Protein AF-A0A9J7BRQ2-F1 (afdb_monomer_lite)

Foldseek 3Di:
DAWEWEQFDQDPVQDGHLDGHDTWIWDFAVVHALLDSVRTHTDDPVVNVVVLVVQCVVQFDDCADPNRGDDPQRGADEEEAEDDADDDSNRQSVVQVVCCVPAADDNSHRHHYHYYDYSRPPDPDPPPPDPDDDDDDD

Organism: NCBI:txid1002689

Structure (mmCIF, N/CA/C/O backbone):
data_AF-A0A9J7BRQ2-F1
#
_entry.id   AF-A0A9J7BRQ2-F1
#
loop_
_atom_site.group_PDB
_atom_site.id
_atom_site.type_symbol
_atom_site.label_atom_id
_atom_site.label_alt_id
_atom_site.label_comp_id
_atom_site.label_asym_id
_atom_site.label_entity_id
_atom_site.label_seq_id
_atom_site.pdbx_PDB_ins_code
_atom_site.Cartn_x
_atom_site.Cartn_y
_atom_site.Cartn_z
_atom_site.occupancy
_atom_site.B_iso_or_equiv
_atom_site.auth_seq_id
_atom_site.auth_comp_id
_atom_site.auth_asym_id
_atom_site.auth_atom_id
_atom_site.pdbx_PDB_model_num
ATOM 1 N N . MET A 1 1 ? -5.265 4.406 1.339 1.00 90.50 1 MET A N 1
ATOM 2 C CA . MET A 1 1 ? -3.884 4.744 0.918 1.00 90.50 1 MET A CA 1
ATOM 3 C C . MET A 1 1 ? -3.211 3.467 0.436 1.00 90.50 1 MET A C 1
ATOM 5 O O . MET A 1 1 ? -3.635 2.390 0.845 1.00 90.50 1 MET A O 1
ATOM 9 N N . ARG A 1 2 ? -2.215 3.561 -0.448 1.00 96.81 2 ARG A N 1
ATOM 10 C CA . ARG A 1 2 ? -1.418 2.409 -0.891 1.00 96.81 2 ARG A CA 1
ATOM 11 C C . ARG A 1 2 ? 0.028 2.585 -0.458 1.00 96.81 2 ARG A C 1
ATOM 13 O O . ARG A 1 2 ? 0.539 3.706 -0.440 1.00 96.81 2 ARG A O 1
ATOM 20 N N . TRP A 1 3 ? 0.663 1.470 -0.130 1.00 98.12 3 TRP A N 1
ATOM 21 C CA . TRP A 1 3 ? 1.962 1.434 0.527 1.00 98.12 3 TRP A CA 1
ATOM 22 C C . TRP A 1 3 ? 2.859 0.432 -0.183 1.00 98.12 3 TRP A C 1
ATOM 24 O O . TRP A 1 3 ? 2.447 -0.709 -0.400 1.00 98.12 3 TRP A O 1
ATOM 34 N N . LEU A 1 4 ? 4.081 0.845 -0.498 1.00 97.62 4 LEU A N 1
ATOM 35 C CA . LEU A 1 4 ? 5.082 0.004 -1.133 1.00 97.62 4 LEU A CA 1
ATOM 36 C C . LEU A 1 4 ? 6.365 0.040 -0.313 1.00 97.62 4 LEU A C 1
ATOM 38 O O . LEU A 1 4 ? 6.904 1.101 -0.008 1.00 97.62 4 LEU A O 1
ATOM 42 N N . ILE A 1 5 ? 6.859 -1.143 0.011 1.00 97.44 5 ILE A N 1
ATOM 43 C CA . ILE A 1 5 ? 8.224 -1.366 0.458 1.00 97.44 5 ILE A CA 1
ATOM 44 C C . ILE A 1 5 ? 8.901 -2.151 -0.657 1.00 97.44 5 ILE A C 1
ATOM 46 O O . ILE A 1 5 ? 8.366 -3.152 -1.129 1.00 97.44 5 ILE A O 1
ATOM 50 N N . THR A 1 6 ? 10.065 -1.704 -1.108 1.00 94.81 6 THR A N 1
ATOM 51 C CA . THR A 1 6 ? 10.785 -2.410 -2.167 1.00 94.81 6 THR A CA 1
ATOM 52 C C . THR A 1 6 ? 12.278 -2.368 -1.949 1.00 94.81 6 THR A C 1
ATOM 54 O O . THR A 1 6 ? 12.822 -1.389 -1.453 1.00 94.81 6 THR A O 1
ATOM 57 N N . ASN A 1 7 ? 12.955 -3.444 -2.322 1.00 93.00 7 ASN A N 1
ATOM 58 C CA . ASN A 1 7 ? 14.405 -3.482 -2.460 1.00 93.00 7 ASN A CA 1
ATOM 59 C C . ASN A 1 7 ? 14.811 -3.698 -3.924 1.00 93.00 7 ASN A C 1
ATOM 61 O O . ASN A 1 7 ? 15.869 -4.263 -4.190 1.00 93.00 7 ASN A O 1
ATOM 65 N N . ARG A 1 8 ? 13.976 -3.286 -4.884 1.00 90.94 8 ARG A N 1
ATOM 66 C CA . ARG A 1 8 ? 14.396 -3.138 -6.281 1.00 90.94 8 ARG A CA 1
ATOM 67 C C . ARG A 1 8 ? 15.274 -1.902 -6.435 1.00 90.94 8 ARG A C 1
ATOM 69 O O . ARG A 1 8 ? 15.085 -0.904 -5.745 1.00 90.94 8 ARG A O 1
ATOM 76 N N . THR A 1 9 ? 16.217 -1.946 -7.369 1.00 89.19 9 THR A N 1
ATOM 77 C CA . THR A 1 9 ? 16.929 -0.742 -7.805 1.00 89.19 9 THR A CA 1
ATOM 78 C C . THR A 1 9 ? 15.943 0.283 -8.368 1.00 89.19 9 THR A C 1
ATOM 80 O O . THR A 1 9 ? 15.023 -0.076 -9.098 1.00 89.19 9 THR A O 1
ATOM 83 N N . ILE A 1 10 ? 16.126 1.560 -8.040 1.00 85.31 10 ILE A N 1
ATOM 84 C CA . ILE A 1 10 ? 15.376 2.663 -8.650 1.00 85.31 10 ILE A CA 1
ATOM 85 C C . ILE A 1 10 ? 16.270 3.248 -9.739 1.00 85.31 10 ILE A C 1
ATOM 87 O O . ILE A 1 10 ? 17.392 3.672 -9.465 1.00 85.31 10 ILE A O 1
ATOM 91 N N . GLN A 1 11 ? 15.805 3.197 -10.982 1.00 83.19 11 GLN A N 1
ATOM 92 C CA . GLN A 1 11 ? 16.531 3.714 -12.138 1.00 83.19 11 GLN A CA 1
ATOM 93 C C . GLN A 1 11 ? 16.462 5.248 -12.187 1.00 83.19 11 GLN A C 1
ATOM 95 O O . GLN A 1 11 ? 15.574 5.856 -11.593 1.00 83.19 11 GLN A O 1
ATOM 100 N N . GLU A 1 12 ? 17.358 5.884 -12.947 1.00 79.62 12 GLU A N 1
ATOM 101 C CA . GLU A 1 12 ? 17.400 7.352 -13.102 1.00 79.62 12 GLU A CA 1
ATOM 102 C C . GLU A 1 12 ? 16.085 7.945 -13.637 1.00 79.62 12 GLU A C 1
ATOM 104 O O . GLU A 1 12 ? 15.725 9.073 -13.317 1.00 79.62 12 GLU A O 1
ATOM 109 N N . ASN A 1 13 ? 15.331 7.165 -14.414 1.00 77.50 13 ASN A N 1
ATOM 110 C CA . ASN A 1 13 ? 14.010 7.528 -14.932 1.00 77.50 13 ASN A CA 1
ATOM 111 C C . ASN A 1 13 ? 12.859 7.292 -13.924 1.00 77.50 13 ASN A C 1
ATOM 113 O O . ASN A 1 13 ? 11.690 7.369 -14.304 1.00 77.50 13 ASN A O 1
ATOM 117 N N . GLY A 1 14 ? 13.171 6.945 -12.671 1.00 75.44 14 GLY A N 1
ATOM 118 C CA . GLY A 1 14 ? 12.201 6.654 -11.613 1.00 75.44 14 GLY A CA 1
ATOM 119 C C . GLY A 1 14 ? 11.514 5.288 -11.718 1.00 75.44 14 GLY A C 1
ATOM 120 O O . GLY A 1 14 ? 10.606 5.008 -10.940 1.00 75.44 14 GLY A O 1
ATOM 121 N N . GLN A 1 15 ? 11.909 4.427 -12.663 1.00 84.44 15 GLN A N 1
ATOM 122 C CA . GLN A 1 15 ? 11.344 3.082 -12.801 1.00 84.44 15 GLN A CA 1
ATOM 123 C C . GLN A 1 15 ? 11.987 2.092 -11.824 1.00 84.44 15 GLN A C 1
ATOM 125 O O . GLN A 1 15 ? 13.172 2.190 -11.497 1.00 84.44 15 GLN A O 1
ATOM 130 N N . PHE A 1 16 ? 11.222 1.079 -11.416 1.00 86.75 16 PHE A N 1
ATOM 131 C CA . PHE A 1 16 ? 11.749 -0.032 -10.628 1.00 86.75 16 PHE A CA 1
ATOM 132 C C . PHE A 1 16 ? 12.476 -1.038 -11.525 1.00 86.75 16 PHE A C 1
ATOM 134 O O . PHE A 1 16 ? 11.913 -1.605 -12.463 1.00 86.75 16 PHE A O 1
ATOM 141 N N . GLY A 1 17 ? 13.750 -1.258 -11.226 1.00 84.06 17 GLY A N 1
ATOM 142 C CA . GLY A 1 17 ? 14.624 -2.183 -11.922 1.00 84.06 17 GLY A CA 1
ATOM 143 C C . GLY A 1 17 ? 14.423 -3.647 -11.530 1.00 84.06 17 GLY A C 1
ATOM 144 O O . GLY A 1 17 ? 13.603 -4.025 -10.691 1.00 84.06 17 GLY A O 1
ATOM 145 N N . GLY A 1 18 ? 15.202 -4.507 -12.183 1.00 84.75 18 GLY A N 1
ATOM 146 C CA . GLY A 1 18 ? 15.192 -5.948 -11.937 1.00 84.75 18 GLY A CA 1
ATOM 147 C C . GLY A 1 18 ? 16.220 -6.419 -10.909 1.00 84.75 18 GLY A C 1
ATOM 148 O O . GLY A 1 18 ? 16.284 -7.616 -10.662 1.00 84.75 18 GLY A O 1
ATOM 149 N N . ASP A 1 19 ? 17.051 -5.539 -10.359 1.00 85.88 19 ASP A N 1
ATOM 150 C CA . ASP A 1 19 ? 18.155 -5.902 -9.463 1.00 85.88 19 ASP A CA 1
ATOM 151 C C . ASP A 1 19 ? 17.847 -5.551 -8.012 1.00 85.88 19 ASP A C 1
ATOM 153 O O . ASP A 1 19 ? 16.999 -4.700 -7.743 1.00 85.88 19 ASP A O 1
ATOM 157 N N . MET A 1 20 ? 18.535 -6.214 -7.075 1.00 88.56 20 MET A N 1
ATOM 158 C CA . MET A 1 20 ? 18.471 -5.839 -5.661 1.00 88.56 20 MET A CA 1
ATOM 159 C C . MET A 1 20 ? 19.189 -4.512 -5.440 1.00 88.56 20 MET A C 1
ATOM 161 O O . MET A 1 20 ? 20.340 -4.342 -5.832 1.00 88.56 20 MET A O 1
ATOM 165 N N . GLY A 1 21 ? 18.493 -3.589 -4.791 1.00 88.81 21 GLY A N 1
ATOM 166 C CA . GLY A 1 21 ? 18.999 -2.312 -4.321 1.00 88.81 21 GLY A CA 1
ATOM 167 C C . GLY A 1 21 ? 18.751 -2.131 -2.825 1.00 88.81 21 GLY A C 1
ATOM 168 O O . GLY A 1 21 ? 18.476 -3.082 -2.088 1.00 88.81 21 GLY A O 1
ATOM 169 N N . THR A 1 22 ? 18.848 -0.883 -2.376 1.00 90.88 22 THR A N 1
ATOM 170 C CA . THR A 1 22 ? 18.558 -0.501 -0.992 1.00 90.88 22 THR A CA 1
ATOM 171 C C . THR A 1 22 ? 17.057 -0.549 -0.721 1.00 90.88 22 THR A C 1
ATOM 173 O O . THR A 1 22 ? 16.241 -0.217 -1.583 1.00 90.88 22 THR A O 1
ATOM 176 N N . LEU A 1 23 ? 16.697 -0.934 0.503 1.00 94.50 23 LEU A N 1
ATOM 177 C CA . LEU A 1 23 ? 15.318 -0.904 0.970 1.00 94.50 23 LEU A CA 1
ATOM 178 C C . LEU A 1 23 ? 14.757 0.524 0.890 1.00 94.50 23 LEU A C 1
ATOM 180 O O . LEU A 1 23 ? 15.307 1.452 1.479 1.00 94.50 23 LEU A O 1
ATOM 184 N N . SER A 1 24 ? 13.657 0.670 0.166 1.00 95.19 24 SER A N 1
ATOM 185 C CA . SER A 1 24 ? 12.979 1.925 -0.133 1.00 95.19 24 SER A CA 1
ATOM 186 C C . SER A 1 24 ? 11.524 1.849 0.318 1.00 95.19 24 SER A C 1
ATOM 188 O O . SER A 1 24 ? 10.891 0.793 0.246 1.00 95.19 24 SER A O 1
ATOM 190 N N . TYR A 1 25 ? 10.999 2.984 0.771 1.00 97.25 25 TYR A N 1
ATOM 191 C CA . TYR A 1 25 ? 9.632 3.130 1.255 1.00 97.25 25 TYR A CA 1
ATOM 192 C C . TYR A 1 25 ? 8.915 4.139 0.374 1.00 97.25 25 TYR A C 1
ATOM 194 O O . TYR A 1 25 ? 9.422 5.236 0.143 1.00 97.25 25 TYR A O 1
ATOM 202 N N . CYS A 1 26 ? 7.741 3.775 -0.121 1.00 96.88 26 CYS A N 1
ATOM 203 C CA . CYS A 1 26 ? 6.983 4.596 -1.046 1.00 96.88 26 CYS A CA 1
ATOM 204 C C . CYS A 1 26 ? 5.507 4.634 -0.658 1.00 96.88 26 CYS A C 1
ATOM 206 O O . CYS A 1 26 ? 4.923 3.640 -0.217 1.00 96.88 26 CYS A O 1
ATOM 208 N N . VAL A 1 27 ? 4.887 5.786 -0.883 1.00 97.56 27 VAL A N 1
ATOM 209 C CA . VAL A 1 27 ? 3.433 5.954 -0.824 1.00 97.56 27 VAL A CA 1
ATOM 210 C C . VAL A 1 27 ? 2.924 6.285 -2.215 1.00 97.56 27 VAL A C 1
ATOM 212 O O . VAL A 1 27 ? 3.590 6.991 -2.971 1.00 97.56 27 VAL A O 1
ATOM 215 N N . LEU A 1 28 ? 1.759 5.762 -2.577 1.00 97.00 28 LEU A N 1
ATOM 216 C CA . LEU A 1 28 ? 1.148 6.129 -3.849 1.00 97.00 28 LEU A CA 1
ATOM 217 C C . LEU A 1 28 ? 0.644 7.573 -3.768 1.00 97.00 28 LEU A C 1
ATOM 219 O O . LEU A 1 28 ? -0.000 7.938 -2.782 1.00 97.00 28 LEU A O 1
ATOM 223 N N . ARG A 1 29 ? 0.930 8.384 -4.789 1.00 95.56 29 ARG A N 1
ATOM 224 C CA . ARG A 1 29 ? 0.397 9.747 -4.883 1.00 95.56 29 ARG A CA 1
ATOM 225 C C . ARG A 1 29 ? -1.131 9.730 -4.936 1.00 95.56 29 ARG A C 1
ATOM 227 O O . ARG A 1 29 ? -1.737 8.799 -5.470 1.00 95.56 29 ARG A O 1
ATOM 234 N N . ASP A 1 30 ? -1.746 10.814 -4.485 1.00 93.50 30 ASP A N 1
ATOM 235 C CA . ASP A 1 30 ? -3.194 10.983 -4.590 1.00 93.50 30 ASP A CA 1
ATOM 236 C C . ASP A 1 30 ? -3.645 10.979 -6.059 1.00 93.50 30 ASP A C 1
ATOM 238 O O . ASP A 1 30 ? -3.082 11.679 -6.902 1.00 93.50 30 ASP A O 1
ATOM 242 N N . GLY A 1 31 ? -4.647 10.149 -6.367 1.00 92.56 31 GLY A N 1
ATOM 243 C CA . GLY A 1 31 ? -5.152 9.940 -7.729 1.00 92.56 31 GLY A CA 1
ATOM 244 C C . GLY A 1 31 ? -4.225 9.139 -8.654 1.00 92.56 31 GLY A C 1
ATOM 245 O O . GLY A 1 31 ? -4.552 8.973 -9.827 1.00 92.56 31 GLY A O 1
ATOM 246 N N . GLY A 1 32 ? -3.084 8.652 -8.155 1.00 93.69 32 GLY A N 1
ATOM 247 C CA . GLY A 1 32 ? -2.161 7.811 -8.915 1.00 93.69 32 GLY A CA 1
ATOM 248 C C . GLY A 1 32 ? -2.650 6.376 -9.092 1.00 93.69 32 GLY A C 1
ATOM 249 O O . GLY A 1 32 ? -3.602 5.934 -8.449 1.00 93.69 32 GLY A O 1
ATOM 250 N N . THR A 1 33 ? -1.956 5.624 -9.946 1.00 94.12 33 THR A N 1
ATOM 251 C CA . THR A 1 33 ? -2.240 4.204 -10.197 1.00 94.12 33 THR A CA 1
ATOM 252 C C . THR A 1 33 ? -1.096 3.333 -9.691 1.00 94.12 33 THR A C 1
ATOM 254 O O . THR A 1 33 ? 0.065 3.566 -10.017 1.00 94.12 33 THR A O 1
ATOM 257 N N . SER A 1 34 ? -1.401 2.276 -8.937 1.00 94.12 34 SER A N 1
ATOM 258 C CA . SER A 1 34 ? -0.388 1.384 -8.349 1.00 94.12 34 SER A CA 1
ATOM 259 C C . SER A 1 34 ? 0.496 0.670 -9.378 1.00 94.12 34 SER A C 1
ATOM 261 O O . SER A 1 34 ? 1.624 0.300 -9.057 1.00 94.12 34 SER A O 1
ATOM 263 N N . THR A 1 35 ? 0.038 0.534 -10.622 1.00 92.94 35 THR A N 1
ATOM 264 C CA . THR A 1 35 ? 0.795 -0.026 -11.753 1.00 92.94 35 THR A CA 1
ATOM 265 C C . THR A 1 35 ? 1.655 1.002 -12.498 1.00 92.94 35 THR A C 1
ATOM 267 O O . THR A 1 35 ? 2.254 0.662 -13.515 1.00 92.94 35 THR A O 1
ATOM 270 N N . SER A 1 36 ? 1.723 2.253 -12.035 1.00 92.69 36 SER A N 1
ATOM 271 C CA . SER A 1 36 ? 2.592 3.298 -12.581 1.00 92.69 36 SER A CA 1
ATOM 272 C C . SER A 1 36 ? 3.736 3.574 -11.610 1.00 92.69 36 SER A C 1
ATOM 274 O O . SER A 1 36 ? 3.515 4.093 -10.519 1.00 92.69 36 SER A O 1
ATOM 276 N N . ALA A 1 37 ? 4.974 3.237 -11.985 1.00 91.69 37 ALA A N 1
ATOM 277 C CA . ALA A 1 37 ? 6.138 3.456 -11.118 1.00 91.69 37 ALA A CA 1
ATOM 278 C C . ALA A 1 37 ? 6.316 4.943 -10.748 1.00 91.69 37 ALA A C 1
ATOM 280 O O . ALA A 1 37 ? 6.658 5.258 -9.615 1.00 91.69 37 ALA A O 1
ATOM 281 N N . ALA A 1 38 ? 5.991 5.853 -11.673 1.00 92.62 38 ALA A N 1
ATOM 282 C CA . ALA A 1 38 ? 6.100 7.299 -11.477 1.00 92.62 38 ALA A CA 1
ATOM 283 C C . ALA A 1 38 ? 5.104 7.869 -10.448 1.00 92.62 38 ALA A C 1
ATOM 285 O O . ALA A 1 38 ? 5.287 8.993 -9.980 1.00 92.62 38 ALA A O 1
ATOM 286 N N . ASP A 1 39 ? 4.057 7.116 -10.097 1.00 95.12 39 ASP A N 1
ATOM 287 C CA . ASP A 1 39 ? 3.081 7.534 -9.090 1.00 95.12 39 ASP A CA 1
ATOM 288 C C . ASP A 1 39 ? 3.496 7.157 -7.664 1.00 95.12 39 ASP A C 1
ATOM 290 O O . ASP A 1 39 ? 2.888 7.628 -6.701 1.00 95.12 39 ASP A O 1
ATOM 294 N N . TRP A 1 40 ? 4.536 6.336 -7.510 1.00 95.38 40 TRP A N 1
ATOM 295 C CA . TRP A 1 40 ? 5.086 5.969 -6.213 1.00 95.38 40 TRP A CA 1
ATOM 296 C C . TRP A 1 40 ? 6.078 7.025 -5.742 1.00 95.38 40 TRP A C 1
ATOM 298 O O . TRP A 1 40 ? 7.137 7.219 -6.330 1.00 95.38 40 TRP A O 1
ATOM 308 N N . LEU A 1 41 ? 5.733 7.699 -4.649 1.00 94.44 41 LEU A N 1
ATOM 309 C CA . LEU A 1 41 ? 6.528 8.765 -4.058 1.00 94.44 41 LEU A CA 1
ATOM 310 C C . LEU A 1 41 ? 7.445 8.181 -2.980 1.00 94.44 41 LEU A C 1
ATOM 312 O O . LEU A 1 41 ? 6.933 7.690 -1.966 1.00 94.44 41 LEU A O 1
ATOM 316 N N . PRO A 1 42 ? 8.778 8.226 -3.157 1.00 94.19 42 PRO A N 1
ATOM 317 C CA . PRO A 1 42 ? 9.712 7.816 -2.121 1.00 94.19 42 PRO A CA 1
ATOM 318 C C . PRO A 1 42 ? 9.569 8.695 -0.878 1.00 94.19 42 PRO A C 1
ATOM 320 O O . PRO A 1 42 ? 9.453 9.917 -0.968 1.00 94.19 42 PRO A O 1
ATOM 323 N N . VAL A 1 43 ? 9.603 8.062 0.288 1.00 96.12 43 VAL A N 1
ATOM 324 C CA . VAL A 1 43 ? 9.570 8.706 1.603 1.00 96.12 43 VAL A CA 1
ATOM 325 C C . VAL A 1 43 ? 10.629 8.076 2.508 1.00 96.12 43 VAL A C 1
ATOM 327 O O . VAL A 1 43 ? 11.050 6.938 2.296 1.00 96.12 43 VAL A O 1
ATOM 330 N N . GLY A 1 44 ? 11.069 8.805 3.536 1.00 97.06 44 GLY A N 1
ATOM 331 C CA . GLY A 1 44 ? 11.923 8.227 4.576 1.00 97.06 44 GLY A CA 1
ATOM 332 C C . GLY A 1 44 ? 11.183 7.144 5.370 1.00 97.06 44 GLY A C 1
ATOM 333 O O . GLY A 1 44 ? 9.957 7.182 5.483 1.00 97.06 44 GLY A O 1
ATOM 334 N N . SER A 1 45 ? 11.914 6.195 5.962 1.00 97.31 45 SER A N 1
ATOM 335 C CA . SER A 1 45 ? 11.324 5.135 6.800 1.00 97.31 45 SER A CA 1
ATOM 336 C C . SER A 1 45 ? 10.503 5.695 7.965 1.00 97.31 45 SER A C 1
ATOM 338 O O . SER A 1 45 ? 9.430 5.179 8.280 1.00 97.31 45 SER A O 1
ATOM 340 N N . ASP A 1 46 ? 10.986 6.777 8.577 1.00 98.00 46 ASP A N 1
ATOM 341 C CA . ASP A 1 46 ? 10.322 7.425 9.707 1.00 98.00 46 ASP A CA 1
ATOM 342 C C . ASP A 1 46 ? 9.020 8.102 9.275 1.00 98.00 46 ASP A C 1
ATOM 344 O O . ASP A 1 46 ? 7.992 7.937 9.934 1.00 98.00 46 ASP A O 1
ATOM 348 N N . ASP A 1 47 ? 9.029 8.782 8.126 1.00 97.81 47 ASP A N 1
ATOM 349 C CA . ASP A 1 47 ? 7.835 9.401 7.547 1.00 97.81 47 ASP A CA 1
ATOM 350 C C . ASP A 1 47 ? 6.816 8.358 7.092 1.00 97.81 47 ASP A C 1
ATOM 352 O O . ASP A 1 47 ? 5.617 8.527 7.316 1.00 97.81 47 ASP A O 1
ATOM 356 N N . PHE A 1 48 ? 7.278 7.253 6.502 1.00 97.94 48 PHE A N 1
ATOM 357 C CA . PHE A 1 48 ? 6.428 6.124 6.139 1.00 97.94 48 PHE A CA 1
ATOM 358 C C . PHE A 1 48 ? 5.717 5.561 7.372 1.00 97.94 48 PHE A C 1
ATOM 360 O O . PHE A 1 48 ? 4.490 5.450 7.391 1.00 97.94 48 PHE A O 1
ATOM 367 N N . ARG A 1 49 ? 6.478 5.263 8.436 1.00 97.75 49 ARG A N 1
ATOM 368 C CA . ARG A 1 49 ? 5.932 4.765 9.703 1.00 97.75 49 ARG A CA 1
ATOM 369 C C . ARG A 1 49 ? 4.959 5.765 10.314 1.00 97.75 49 ARG A C 1
ATOM 371 O O . ARG A 1 49 ? 3.880 5.365 10.739 1.00 97.75 49 ARG A O 1
ATOM 378 N N . LYS A 1 50 ? 5.324 7.048 10.361 1.00 98.00 50 LYS A N 1
ATOM 379 C CA . LYS A 1 50 ? 4.477 8.110 10.913 1.00 98.00 50 LYS A CA 1
ATOM 380 C C . LYS A 1 50 ? 3.137 8.182 10.181 1.00 98.00 50 LYS A C 1
ATOM 382 O O . LYS A 1 50 ? 2.101 8.131 10.836 1.00 98.00 50 LYS A O 1
ATOM 387 N N . LYS A 1 51 ? 3.156 8.220 8.845 1.00 97.44 51 LYS A N 1
ATOM 388 C CA . LYS A 1 51 ? 1.943 8.227 8.010 1.00 97.44 51 LYS A CA 1
ATOM 389 C C . LYS A 1 51 ? 1.092 6.979 8.236 1.00 97.44 51 LYS A C 1
ATOM 391 O O . LYS A 1 51 ? -0.125 7.084 8.348 1.00 97.44 51 LYS A O 1
ATOM 396 N N . LEU A 1 52 ? 1.710 5.800 8.320 1.00 96.88 52 LEU A N 1
ATOM 397 C CA . LEU A 1 52 ? 0.987 4.549 8.558 1.00 96.88 52 LEU A CA 1
ATOM 398 C C . LEU A 1 52 ? 0.301 4.544 9.927 1.00 96.88 52 LEU A C 1
ATOM 400 O O . LEU A 1 52 ? -0.870 4.186 10.021 1.00 96.88 52 LEU A O 1
ATOM 404 N N . VAL A 1 53 ? 1.011 4.966 10.976 1.00 96.81 53 VAL A N 1
ATOM 405 C CA . VAL A 1 53 ? 0.454 5.077 12.332 1.00 96.81 53 VAL A CA 1
ATOM 406 C C . VAL A 1 53 ? -0.710 6.063 12.360 1.00 96.81 53 VAL A C 1
ATOM 408 O O . VAL A 1 53 ? -1.746 5.740 12.928 1.00 96.81 53 VAL A O 1
ATOM 411 N N . GLU A 1 54 ? -0.573 7.218 11.711 1.00 96.69 54 GLU A N 1
ATOM 412 C CA . GLU A 1 54 ? -1.640 8.217 11.610 1.00 96.69 54 GLU A CA 1
ATOM 413 C C . GLU A 1 54 ? -2.888 7.648 10.917 1.00 96.69 54 GLU A C 1
ATOM 415 O O . GLU A 1 54 ? -3.999 7.782 11.426 1.00 96.69 54 GLU A O 1
ATOM 420 N N . VAL A 1 55 ? -2.723 6.935 9.797 1.00 94.88 55 VAL A N 1
ATOM 421 C CA . VAL A 1 55 ? -3.846 6.277 9.109 1.00 94.88 55 VAL A CA 1
ATOM 422 C C . VAL A 1 55 ? -4.508 5.233 10.004 1.00 94.88 55 VAL A C 1
ATOM 424 O O . VAL A 1 55 ? -5.734 5.210 10.100 1.00 94.88 55 VAL A O 1
ATOM 427 N N . VAL A 1 56 ? -3.729 4.388 10.681 1.00 94.56 56 VAL A N 1
ATOM 428 C CA . VAL A 1 56 ? -4.261 3.373 11.603 1.00 94.56 56 VAL A CA 1
ATOM 429 C C . VAL A 1 56 ? -5.044 4.032 12.739 1.00 94.56 56 VAL A C 1
ATOM 431 O O . VAL A 1 56 ? -6.184 3.655 12.981 1.00 94.56 56 VAL A O 1
ATOM 434 N N . GLN A 1 57 ? -4.489 5.060 13.379 1.00 93.62 57 GLN A N 1
ATOM 435 C CA . GLN A 1 57 ? -5.148 5.782 14.472 1.00 93.62 57 GLN A CA 1
ATOM 436 C C . GLN A 1 57 ? -6.460 6.448 14.042 1.00 93.62 57 GLN A C 1
ATOM 438 O O . GLN A 1 57 ? -7.404 6.490 14.825 1.00 93.62 57 GLN A O 1
ATOM 443 N N . ASN A 1 58 ? -6.530 6.938 12.803 1.00 93.62 58 ASN A N 1
ATOM 444 C CA . ASN A 1 58 ? -7.705 7.638 12.290 1.00 93.62 58 ASN A CA 1
ATOM 445 C C . ASN A 1 58 ? -8.784 6.707 11.717 1.00 93.62 58 ASN A C 1
ATOM 447 O O . ASN A 1 58 ? -9.924 7.138 11.555 1.00 93.62 58 ASN A O 1
ATOM 451 N N . THR A 1 59 ? -8.443 5.466 11.350 1.00 92.75 59 THR A N 1
ATOM 452 C CA . THR A 1 59 ? -9.350 4.592 10.577 1.00 92.75 59 THR A CA 1
ATOM 453 C C . THR A 1 59 ? -9.646 3.242 11.216 1.00 92.75 59 THR A C 1
ATOM 455 O O . THR A 1 59 ? -10.610 2.588 10.810 1.00 92.75 59 THR A O 1
ATOM 458 N N . PHE A 1 60 ? -8.839 2.789 12.178 1.00 94.25 60 PHE A N 1
ATOM 459 C CA . PHE A 1 60 ? -9.058 1.504 12.836 1.00 94.25 60 PHE A CA 1
ATOM 460 C C . PHE A 1 60 ? -9.904 1.709 14.092 1.00 94.25 60 PHE A C 1
ATOM 462 O O . PHE A 1 60 ? -9.720 2.704 14.798 1.00 94.25 60 PHE A O 1
ATOM 469 N N . PRO A 1 61 ? -10.810 0.770 14.412 1.00 92.88 61 PRO A N 1
ATOM 470 C CA . PRO A 1 61 ? -11.429 0.774 15.722 1.00 92.88 61 PRO A CA 1
ATOM 471 C C . PRO A 1 61 ? -10.349 0.584 16.801 1.00 92.88 61 PRO A C 1
ATOM 473 O O . PRO A 1 61 ? -9.347 -0.104 16.570 1.00 92.88 61 PRO A O 1
ATOM 476 N N . PRO A 1 62 ? -10.521 1.186 17.989 1.00 91.31 62 PRO A N 1
ATOM 477 C CA . PRO A 1 62 ? -9.623 0.937 19.110 1.00 91.31 62 PRO A CA 1
ATOM 478 C C . PRO A 1 62 ? -9.622 -0.556 19.460 1.00 91.31 62 PRO A C 1
ATOM 480 O O . PRO A 1 62 ? -10.656 -1.210 19.384 1.00 91.31 62 PRO A O 1
ATOM 483 N N . VAL A 1 63 ? -8.480 -1.106 19.878 1.00 88.56 63 VAL A N 1
ATOM 484 C CA . VAL A 1 63 ? -8.385 -2.530 20.269 1.00 88.56 63 VAL A CA 1
ATOM 485 C C . VAL A 1 63 ? -9.232 -2.829 21.511 1.00 88.56 63 VAL A C 1
ATOM 487 O O . VAL A 1 63 ? -9.812 -3.904 21.632 1.00 88.56 63 VAL A O 1
ATOM 490 N N . VAL A 1 64 ? -9.317 -1.861 22.426 1.00 90.94 64 VAL A N 1
ATOM 491 C CA . VAL A 1 64 ? -10.177 -1.893 23.611 1.00 90.94 64 VAL A CA 1
ATOM 492 C C . VAL A 1 64 ? -10.880 -0.548 23.711 1.00 90.94 64 VAL A C 1
ATOM 494 O O . VAL A 1 64 ? -10.222 0.494 23.698 1.00 90.94 64 VAL A O 1
ATOM 497 N N . LYS A 1 65 ? -12.205 -0.568 23.842 1.00 88.62 65 LYS A N 1
ATOM 498 C CA . LYS A 1 65 ? -13.032 0.618 24.064 1.00 88.62 65 LYS A CA 1
ATOM 499 C C . LYS A 1 65 ? -13.776 0.459 25.382 1.00 88.62 65 LYS A C 1
ATOM 501 O O . LYS A 1 65 ? -14.459 -0.538 25.579 1.00 88.62 65 LYS A O 1
ATOM 506 N N . ASP A 1 66 ? -13.598 1.408 26.298 1.00 90.94 66 ASP A N 1
ATOM 507 C CA . ASP A 1 66 ? -14.271 1.415 27.608 1.00 90.94 66 ASP A CA 1
ATOM 508 C C . ASP A 1 66 ? -14.085 0.110 28.418 1.00 90.94 66 ASP A C 1
ATOM 510 O O . ASP A 1 66 ? -14.971 -0.338 29.139 1.00 90.94 66 ASP A O 1
ATOM 514 N N . GLY A 1 67 ? -12.914 -0.528 28.286 1.00 92.25 67 GLY A N 1
ATOM 515 C CA . GLY A 1 67 ? -12.590 -1.800 28.947 1.00 92.25 67 GLY A CA 1
ATOM 516 C C . GLY A 1 67 ? -13.117 -3.054 28.237 1.00 92.25 67 GLY A C 1
ATOM 517 O O . GLY A 1 67 ? -12.848 -4.162 28.696 1.00 92.25 67 GLY A O 1
ATOM 518 N N . ILE A 1 68 ? -13.813 -2.900 27.109 1.00 93.12 68 ILE A N 1
ATOM 519 C CA . ILE A 1 68 ? -14.346 -3.995 26.296 1.00 93.12 68 ILE A CA 1
ATOM 520 C C . ILE A 1 68 ? -13.438 -4.191 25.068 1.00 93.12 68 ILE A C 1
ATOM 522 O O . ILE A 1 68 ? -13.229 -3.237 24.311 1.00 93.12 68 ILE A O 1
ATOM 526 N N . PRO A 1 69 ? -12.859 -5.388 24.857 1.00 93.69 69 PRO A N 1
ATOM 527 C CA . PRO A 1 69 ? -12.094 -5.686 23.649 1.00 93.69 69 PRO A CA 1
ATOM 528 C C . PRO A 1 69 ? -12.977 -5.655 22.401 1.00 93.69 69 PRO A C 1
ATOM 530 O O . PRO A 1 69 ? -14.088 -6.183 22.416 1.00 93.69 69 PRO A O 1
ATOM 533 N N . THR A 1 70 ? -12.457 -5.097 21.312 1.00 92.69 70 THR A N 1
ATOM 534 C CA . THR A 1 70 ? -13.122 -5.148 20.006 1.00 92.69 70 THR A CA 1
ATOM 535 C C . THR A 1 70 ? -13.150 -6.598 19.501 1.00 92.69 70 THR A C 1
ATOM 537 O O . THR A 1 70 ? -12.089 -7.244 19.506 1.00 92.69 70 THR A O 1
ATOM 540 N N . PRO A 1 71 ? -14.319 -7.128 19.086 1.00 92.44 71 PRO A N 1
ATOM 541 C CA . PRO A 1 71 ? -14.455 -8.483 18.553 1.00 92.44 71 PRO A CA 1
ATOM 542 C C . PRO A 1 71 ? -13.470 -8.772 17.409 1.00 92.44 71 PRO A C 1
ATOM 544 O O . PRO A 1 71 ? -13.176 -7.864 16.631 1.00 92.44 71 PRO A O 1
ATOM 547 N N . PRO A 1 72 ? -12.938 -10.004 17.273 1.00 88.69 72 PRO A N 1
ATOM 548 C CA . PRO A 1 72 ? -11.933 -10.315 16.252 1.00 88.69 72 PRO A CA 1
ATOM 549 C C . PRO A 1 72 ? -12.355 -10.002 14.809 1.00 88.69 72 PRO A C 1
ATOM 551 O O . PRO A 1 72 ? -11.511 -9.642 13.999 1.00 88.69 72 PRO A O 1
ATOM 554 N N . ASP A 1 73 ? -13.639 -10.132 14.489 1.00 89.56 73 ASP A N 1
ATOM 555 C CA . ASP A 1 73 ? -14.236 -9.831 13.184 1.00 89.56 73 ASP A CA 1
ATOM 556 C C . ASP A 1 73 ? -14.406 -8.328 12.915 1.00 89.56 73 ASP A C 1
ATOM 558 O O . ASP A 1 73 ? -14.484 -7.917 11.760 1.00 89.56 73 ASP A O 1
ATOM 562 N N . GLU A 1 74 ? -14.395 -7.502 13.961 1.00 90.88 74 GLU A N 1
ATOM 563 C CA . GLU A 1 74 ? -14.409 -6.038 13.864 1.00 90.88 74 GLU A CA 1
ATOM 564 C C . GLU A 1 74 ? -12.994 -5.433 13.880 1.00 90.88 74 GLU A C 1
ATOM 566 O O . GLU A 1 74 ? -12.814 -4.234 13.650 1.00 90.88 74 GLU A O 1
ATOM 571 N N . GLN A 1 75 ? -11.959 -6.233 14.154 1.00 92.50 75 GLN A N 1
ATOM 572 C CA . GLN A 1 75 ? -10.581 -5.753 14.167 1.00 92.50 75 GLN A CA 1
ATOM 573 C C . GLN A 1 75 ? -10.064 -5.501 12.748 1.00 92.50 75 GLN A C 1
ATOM 575 O O . GLN A 1 75 ? -10.222 -6.305 11.833 1.00 92.50 75 GLN A O 1
ATOM 580 N N . LYS A 1 76 ? -9.370 -4.373 12.585 1.00 95.44 76 LYS A N 1
ATOM 581 C CA . LYS A 1 76 ? -8.621 -4.052 11.368 1.00 95.44 76 LYS A CA 1
ATOM 582 C C . LYS A 1 76 ? -7.137 -4.330 11.571 1.00 95.44 76 LYS A C 1
ATOM 584 O O . LYS A 1 76 ? -6.597 -4.176 12.667 1.00 95.44 76 LYS A O 1
ATOM 589 N N . HIS A 1 77 ? -6.460 -4.704 10.492 1.00 94.25 77 HIS A N 1
ATOM 590 C CA . HIS A 1 77 ? -5.074 -5.146 10.502 1.00 94.25 77 HIS A CA 1
ATOM 591 C C . HIS A 1 77 ? -4.217 -4.383 9.496 1.00 94.25 77 HIS A C 1
ATOM 593 O O . HIS A 1 77 ? -4.670 -3.940 8.439 1.00 94.25 77 HIS A O 1
ATOM 599 N N . VAL A 1 78 ? -2.932 -4.272 9.825 1.00 95.88 78 VAL A N 1
ATOM 600 C CA . VAL A 1 78 ? -1.892 -3.967 8.844 1.00 95.88 78 VAL A CA 1
ATOM 601 C C . VAL A 1 78 ? -1.378 -5.300 8.306 1.00 95.88 78 VAL A C 1
ATOM 603 O O . VAL A 1 78 ? -0.844 -6.108 9.063 1.00 95.88 78 VAL A O 1
ATOM 606 N N . CYS A 1 79 ? -1.554 -5.542 7.011 1.00 97.44 79 CYS A N 1
ATOM 607 C CA . CYS A 1 79 ? -1.157 -6.777 6.343 1.00 97.44 79 CYS A CA 1
ATOM 608 C C . CYS A 1 79 ? -0.019 -6.521 5.354 1.00 97.44 79 CYS A C 1
ATOM 610 O O . CYS A 1 79 ? -0.052 -5.540 4.610 1.00 97.44 79 CYS A O 1
ATOM 612 N N . LEU A 1 80 ? 0.963 -7.424 5.319 1.00 97.38 80 LEU A N 1
ATOM 613 C CA . LEU A 1 80 ? 2.043 -7.403 4.339 1.00 97.38 80 LEU A CA 1
ATOM 614 C C . LEU A 1 80 ? 1.743 -8.392 3.207 1.00 97.38 80 LEU A C 1
ATOM 616 O O . LEU A 1 80 ? 1.734 -9.606 3.407 1.00 97.38 80 LEU A O 1
ATOM 620 N N . PHE A 1 81 ? 1.528 -7.869 2.007 1.00 97.19 81 PHE A N 1
ATOM 621 C CA . PHE A 1 81 ? 1.446 -8.635 0.775 1.00 97.19 81 PHE A CA 1
ATOM 622 C C . PHE A 1 81 ? 2.856 -8.840 0.216 1.00 97.19 81 PHE A C 1
ATOM 624 O O . PHE A 1 81 ? 3.489 -7.897 -0.254 1.00 97.19 81 PHE A O 1
ATOM 631 N N . VAL A 1 82 ? 3.350 -10.076 0.263 1.00 94.94 82 VAL A N 1
ATOM 632 C CA . VAL A 1 82 ? 4.657 -10.457 -0.290 1.00 94.94 82 VAL A CA 1
ATOM 633 C C . VAL A 1 82 ? 4.421 -11.398 -1.462 1.00 94.94 82 VAL A C 1
ATOM 635 O O . VAL A 1 82 ? 3.817 -12.459 -1.299 1.00 94.94 82 VAL A O 1
ATOM 638 N N . HIS A 1 83 ? 4.879 -11.026 -2.655 1.00 91.06 83 HIS A N 1
ATOM 639 C CA . HIS A 1 83 ? 4.734 -11.896 -3.820 1.00 91.06 83 HIS A CA 1
ATOM 640 C C . HIS A 1 83 ? 5.804 -12.997 -3.859 1.00 91.06 83 HIS A C 1
ATOM 642 O O . HIS A 1 83 ? 6.913 -12.863 -3.335 1.00 91.06 83 HIS A O 1
ATOM 648 N N . GLY A 1 84 ? 5.464 -14.091 -4.541 1.00 85.56 84 GLY A N 1
ATOM 649 C CA . GLY A 1 84 ? 6.364 -15.215 -4.768 1.00 85.56 84 GLY A CA 1
ATOM 650 C C . GLY A 1 84 ? 7.370 -14.989 -5.900 1.00 85.56 84 GLY A C 1
ATOM 651 O O . GLY A 1 84 ? 7.516 -13.901 -6.460 1.00 85.56 84 GLY A O 1
ATOM 652 N N . TYR A 1 85 ? 8.051 -16.071 -6.251 1.00 81.44 85 TYR A N 1
ATOM 653 C CA . TYR A 1 85 ? 9.111 -16.118 -7.253 1.00 81.44 85 TYR A CA 1
ATOM 654 C C . TYR A 1 85 ? 8.649 -15.742 -8.674 1.00 81.44 85 TYR A C 1
ATOM 656 O O . TYR A 1 85 ? 7.539 -16.091 -9.072 1.00 81.44 85 TYR A O 1
ATOM 664 N N . ASN A 1 86 ? 9.530 -15.089 -9.441 1.00 79.62 86 ASN A N 1
ATOM 665 C CA . ASN A 1 86 ? 9.390 -14.798 -10.870 1.00 79.62 86 ASN A CA 1
ATOM 666 C C . ASN A 1 86 ? 8.110 -14.042 -11.264 1.00 79.62 86 ASN A C 1
ATOM 668 O O . ASN A 1 86 ? 7.446 -14.398 -12.236 1.00 79.62 86 ASN A O 1
ATOM 672 N N . ASN A 1 87 ? 7.759 -12.995 -10.511 1.00 81.38 87 ASN A N 1
ATOM 673 C CA . ASN A 1 87 ? 6.657 -12.102 -10.873 1.00 81.38 87 ASN A CA 1
ATOM 674 C C . ASN A 1 87 ? 7.210 -10.751 -11.382 1.00 81.38 87 ASN A C 1
ATOM 676 O O . ASN A 1 87 ? 7.971 -10.087 -10.659 1.00 81.38 87 ASN A O 1
ATOM 680 N N . PRO A 1 88 ? 6.840 -10.321 -12.606 1.00 84.88 88 PRO A N 1
ATOM 681 C CA . PRO A 1 88 ? 7.075 -8.960 -13.077 1.00 84.88 88 PRO A CA 1
ATOM 682 C C . PRO A 1 88 ? 6.427 -7.939 -12.143 1.00 84.88 88 PRO A C 1
ATOM 684 O O . PRO A 1 88 ? 5.347 -8.183 -11.608 1.00 84.88 88 PRO A O 1
ATOM 687 N N . TRP A 1 89 ? 7.064 -6.778 -11.979 1.00 88.00 89 TRP A N 1
ATOM 688 C CA . TRP A 1 89 ? 6.565 -5.721 -11.094 1.00 88.00 89 TRP A CA 1
ATOM 689 C C . TRP A 1 89 ? 5.118 -5.322 -11.432 1.00 88.00 89 TRP A C 1
ATOM 691 O O . TRP A 1 89 ? 4.272 -5.273 -10.547 1.00 88.00 89 TRP A O 1
ATOM 701 N N . SER A 1 90 ? 4.793 -5.144 -12.716 1.00 88.81 90 SER A N 1
ATOM 702 C CA . SER A 1 90 ? 3.435 -4.812 -13.177 1.00 88.81 90 SER A CA 1
ATOM 703 C C . SER A 1 90 ? 2.376 -5.808 -12.699 1.00 88.81 90 SER A C 1
ATOM 705 O O . SER A 1 90 ? 1.289 -5.412 -12.273 1.00 88.81 90 SER A O 1
ATOM 707 N N . 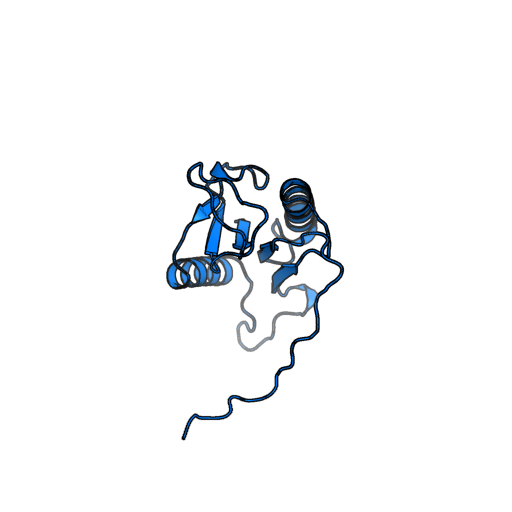ASP A 1 91 ? 2.700 -7.099 -12.732 1.00 90.62 91 ASP A N 1
ATOM 708 C CA . ASP A 1 91 ? 1.780 -8.179 -12.376 1.00 90.62 91 ASP A CA 1
ATOM 709 C C . ASP A 1 91 ? 1.596 -8.246 -10.860 1.00 90.62 91 ASP A C 1
ATOM 711 O O . ASP A 1 91 ? 0.480 -8.440 -10.370 1.00 90.62 91 ASP A O 1
ATOM 715 N N . VAL A 1 92 ? 2.686 -8.032 -10.112 1.00 92.75 92 VAL A N 1
ATOM 716 C CA . VAL A 1 92 ? 2.661 -7.893 -8.651 1.00 92.75 92 VAL A CA 1
ATOM 717 C C . VAL A 1 92 ? 1.761 -6.733 -8.255 1.00 92.75 92 VAL A C 1
ATOM 719 O O . VAL A 1 92 ? 0.855 -6.932 -7.450 1.00 92.75 92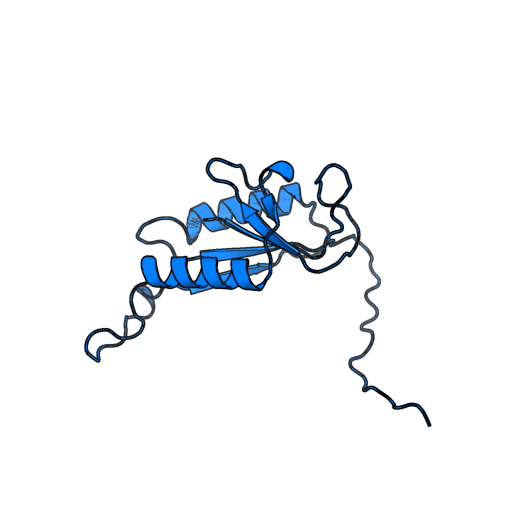 VAL A O 1
ATOM 722 N N . MET A 1 93 ? 1.962 -5.551 -8.839 1.00 95.19 93 MET A N 1
ATOM 723 C CA . MET A 1 93 ? 1.198 -4.357 -8.481 1.00 95.19 93 MET A CA 1
ATOM 724 C C . MET A 1 93 ? -0.272 -4.467 -8.877 1.00 95.19 93 MET A C 1
ATOM 726 O O . MET A 1 93 ? -1.139 -4.081 -8.099 1.00 95.19 93 MET A O 1
ATOM 730 N N . THR A 1 94 ? -0.571 -5.082 -10.023 1.00 95.75 94 THR A N 1
ATOM 731 C CA . THR A 1 94 ? -1.952 -5.387 -10.430 1.00 95.75 94 THR A CA 1
ATOM 732 C C . THR A 1 94 ? -2.628 -6.326 -9.428 1.00 95.75 94 THR A C 1
ATOM 734 O O . THR A 1 94 ? -3.777 -6.115 -9.033 1.00 95.75 94 THR A O 1
ATOM 737 N N . ARG A 1 95 ? -1.920 -7.372 -8.980 1.00 96.19 95 ARG A N 1
ATOM 738 C CA . ARG A 1 95 ? -2.443 -8.320 -7.988 1.00 96.19 95 ARG A CA 1
ATOM 739 C C . ARG A 1 95 ? -2.621 -7.661 -6.624 1.00 96.19 95 ARG A C 1
ATOM 741 O O . ARG A 1 95 ? -3.659 -7.865 -6.001 1.00 96.19 95 ARG A O 1
ATOM 748 N N . TYR A 1 96 ? -1.643 -6.870 -6.190 1.00 97.38 96 TYR A N 1
ATOM 749 C CA . TYR A 1 96 ? -1.718 -6.073 -4.971 1.00 97.38 96 TYR A CA 1
ATOM 750 C C . TYR A 1 96 ? -2.936 -5.148 -4.995 1.00 97.38 96 TYR A C 1
ATOM 752 O O . TYR A 1 96 ? -3.714 -5.172 -4.047 1.00 97.38 96 TYR A O 1
ATOM 760 N N . GLU A 1 97 ? -3.163 -4.411 -6.086 1.00 97.06 97 GLU A N 1
ATOM 761 C CA . GLU A 1 97 ? -4.318 -3.517 -6.204 1.00 97.06 97 GLU A CA 1
ATOM 762 C C . GLU A 1 97 ? -5.631 -4.280 -6.078 1.00 97.06 97 GLU A C 1
ATOM 764 O O . GLU A 1 97 ? -6.518 -3.881 -5.327 1.00 97.06 97 GLU A O 1
ATOM 769 N N . LYS A 1 98 ? -5.746 -5.426 -6.756 1.00 97.38 98 LYS A N 1
ATOM 770 C CA . LYS A 1 98 ? -6.942 -6.266 -6.672 1.00 97.38 98 LYS A CA 1
ATOM 771 C C . LYS A 1 98 ? -7.179 -6.778 -5.249 1.00 97.38 98 LYS A C 1
ATOM 773 O O . LYS A 1 98 ? -8.312 -6.760 -4.779 1.00 97.38 98 LYS A O 1
ATOM 778 N N . VAL A 1 99 ? -6.130 -7.222 -4.557 1.00 97.44 99 VAL A N 1
ATOM 779 C CA . VAL A 1 99 ? -6.218 -7.686 -3.163 1.00 97.44 99 VAL A CA 1
ATOM 780 C C . VAL A 1 99 ? -6.607 -6.538 -2.231 1.00 97.44 99 VAL A C 1
ATOM 782 O O . VAL A 1 99 ? -7.537 -6.692 -1.443 1.00 97.44 99 VAL A O 1
ATOM 785 N N . ALA A 1 100 ? -5.944 -5.385 -2.344 1.00 97.19 100 ALA A N 1
ATOM 786 C CA . ALA A 1 100 ? -6.213 -4.210 -1.523 1.00 97.19 100 ALA A CA 1
ATOM 787 C C . ALA A 1 100 ? -7.658 -3.719 -1.699 1.00 97.19 100 ALA A C 1
ATOM 789 O O . ALA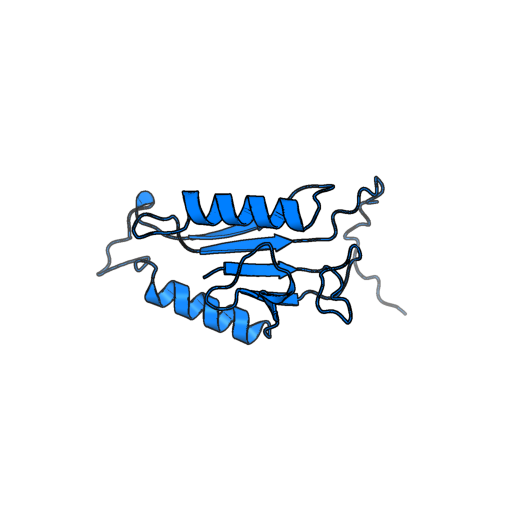 A 1 100 ? -8.381 -3.578 -0.717 1.00 97.19 100 ALA A O 1
ATOM 790 N N . THR A 1 101 ? -8.108 -3.556 -2.943 1.00 96.25 101 THR A N 1
ATOM 791 C CA . THR A 1 101 ? -9.471 -3.092 -3.253 1.00 96.25 101 THR A CA 1
ATOM 792 C C . THR A 1 101 ? -10.557 -4.080 -2.843 1.00 96.25 101 THR A C 1
ATOM 794 O O . THR A 1 101 ? -11.618 -3.661 -2.399 1.00 96.25 101 THR A O 1
ATOM 797 N N . THR A 1 102 ? -10.311 -5.387 -2.974 1.00 97.19 102 THR A N 1
ATOM 798 C CA . THR A 1 102 ? -11.333 -6.406 -2.681 1.00 97.19 102 THR A CA 1
ATOM 799 C C . THR A 1 102 ? -11.451 -6.707 -1.188 1.00 97.19 102 THR A C 1
ATOM 801 O O . THR A 1 102 ? -12.542 -7.027 -0.728 1.00 97.19 102 THR A O 1
ATOM 804 N N . LEU A 1 103 ? -10.342 -6.666 -0.441 1.00 96.94 103 LEU A N 1
ATOM 805 C CA . LEU A 1 103 ? -10.306 -7.158 0.941 1.00 96.94 103 LEU A CA 1
ATOM 806 C C . LEU A 1 103 ? -10.058 -6.068 1.986 1.00 96.94 103 LEU A C 1
ATOM 808 O O . LEU A 1 103 ? -10.480 -6.225 3.125 1.00 96.94 103 LEU A O 1
ATOM 812 N N . PHE A 1 104 ? -9.339 -4.998 1.651 1.00 96.69 104 PHE A N 1
ATOM 813 C CA . PHE A 1 104 ? -8.850 -4.038 2.649 1.00 96.69 104 PHE A CA 1
ATOM 814 C C . PHE A 1 104 ? -9.562 -2.692 2.596 1.00 96.69 104 PHE A C 1
ATOM 816 O O . PHE A 1 104 ? -9.714 -2.046 3.632 1.00 96.69 104 PHE A O 1
ATOM 823 N N . ASP A 1 105 ? -10.003 -2.279 1.413 1.00 94.19 105 ASP A N 1
ATOM 824 C CA . ASP A 1 105 ? -10.684 -1.007 1.229 1.00 94.19 105 ASP A CA 1
ATOM 825 C C . ASP A 1 105 ? -12.132 -1.026 1.731 1.00 94.19 105 ASP A C 1
ATOM 827 O O . ASP A 1 105 ? -12.796 -2.057 1.800 1.00 94.19 105 ASP A O 1
ATOM 831 N N . GLY A 1 106 ? -12.638 0.172 2.021 1.00 91.31 106 GLY A N 1
ATOM 832 C CA . GLY A 1 106 ? -14.025 0.401 2.406 1.00 91.31 106 GLY A CA 1
ATOM 833 C C . GLY A 1 106 ? -14.277 0.359 3.920 1.00 91.31 106 GLY A C 1
ATOM 834 O O . GLY A 1 106 ? -13.373 0.068 4.711 1.00 91.31 106 GLY A O 1
ATOM 835 N N . PRO A 1 107 ? -15.510 0.696 4.343 1.00 89.69 107 PRO A N 1
ATOM 836 C CA . PRO A 1 107 ? -15.897 0.704 5.754 1.00 89.69 107 PRO A CA 1
ATOM 837 C C . PRO A 1 107 ? -15.697 -0.658 6.426 1.00 89.69 107 PRO A C 1
ATOM 839 O O . PRO A 1 107 ? -15.100 -0.710 7.503 1.00 89.69 107 PRO A O 1
ATOM 842 N N . ASP A 1 108 ? -16.073 -1.729 5.724 1.00 90.81 108 ASP A N 1
ATOM 843 C CA . ASP A 1 108 ? -16.021 -3.124 6.189 1.00 90.81 108 ASP A CA 1
ATOM 844 C C . ASP A 1 108 ? -14.723 -3.849 5.782 1.00 90.81 108 ASP A C 1
ATOM 846 O O . ASP A 1 108 ? -14.601 -5.064 5.914 1.00 90.81 108 ASP A O 1
ATOM 850 N N . GLY A 1 109 ? -13.747 -3.112 5.243 1.00 94.50 109 GLY A N 1
ATOM 851 C CA . GLY A 1 109 ? -12.469 -3.668 4.814 1.00 94.50 109 GLY A CA 1
ATOM 852 C C . GLY A 1 109 ? -11.549 -4.035 5.981 1.00 94.50 109 GLY A C 1
ATOM 853 O O . GLY A 1 109 ? -11.594 -3.435 7.060 1.00 94.50 109 GLY A O 1
ATOM 854 N N . LEU A 1 110 ? -10.639 -4.978 5.728 1.00 95.62 110 LEU A N 1
ATOM 855 C CA . LEU A 1 110 ? -9.718 -5.552 6.716 1.00 95.62 110 LEU A CA 1
ATOM 856 C C . LEU A 1 110 ? -8.627 -4.594 7.227 1.00 95.62 110 LEU A C 1
ATOM 858 O O . LEU A 1 110 ? -7.859 -4.983 8.104 1.00 95.62 110 LEU A O 1
ATOM 862 N N . GLY A 1 111 ? -8.505 -3.367 6.705 1.00 96.00 111 GLY A N 1
ATOM 863 C CA . GLY A 1 111 ? -7.546 -2.370 7.196 1.00 96.00 111 GLY A CA 1
ATOM 864 C C . GLY A 1 111 ? -6.563 -1.872 6.138 1.00 96.00 111 GLY A C 1
ATOM 865 O O . GLY A 1 111 ? -6.967 -1.363 5.100 1.00 96.00 111 GLY A O 1
ATOM 866 N N . GLN A 1 112 ? -5.258 -1.939 6.416 1.00 97.00 112 GLN A N 1
ATOM 867 C CA 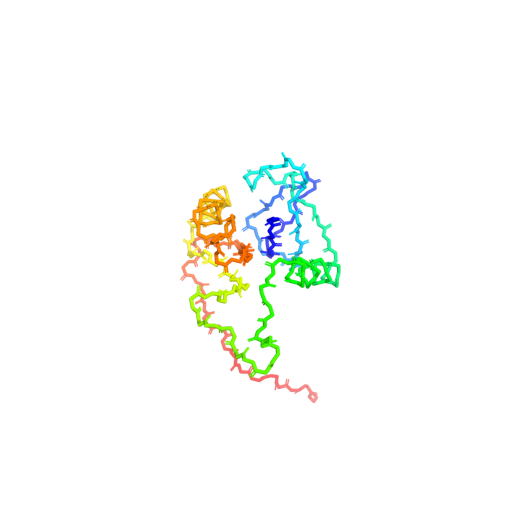. GLN A 1 112 ? -4.213 -1.437 5.515 1.00 97.00 112 GLN A CA 1
ATOM 868 C C . GLN A 1 112 ? -3.400 -2.593 4.931 1.00 97.00 112 GLN A C 1
ATOM 870 O O . GLN A 1 112 ? -2.867 -3.418 5.669 1.00 97.00 112 GLN A O 1
ATOM 875 N N . CYS A 1 113 ? -3.241 -2.617 3.608 1.00 97.75 113 CYS A N 1
ATOM 876 C CA . CYS A 1 113 ? -2.390 -3.583 2.916 1.00 97.75 113 CYS A CA 1
ATOM 877 C C . CYS A 1 113 ? -1.125 -2.903 2.384 1.00 97.75 113 CYS A C 1
ATOM 879 O O . CYS A 1 113 ? -1.203 -1.939 1.617 1.00 97.75 113 CYS A O 1
ATOM 881 N N . ILE A 1 114 ? 0.037 -3.423 2.767 1.00 98.31 114 ILE A N 1
ATOM 882 C CA . ILE A 1 114 ? 1.357 -2.967 2.333 1.00 98.31 114 ILE A CA 1
ATOM 883 C C . ILE A 1 114 ? 1.925 -4.008 1.383 1.00 98.31 114 ILE A C 1
ATOM 885 O O . ILE A 1 114 ? 2.015 -5.171 1.759 1.00 98.31 114 ILE A O 1
ATOM 889 N N . THR A 1 115 ? 2.338 -3.618 0.180 1.00 97.56 115 THR A N 1
ATOM 890 C CA . THR A 1 115 ? 3.077 -4.540 -0.690 1.00 97.56 115 THR A CA 1
ATOM 891 C C . THR A 1 115 ? 4.569 -4.475 -0.392 1.00 97.56 115 THR A C 1
ATOM 893 O O . THR A 1 115 ? 5.148 -3.392 -0.307 1.00 97.56 115 THR A O 1
ATOM 896 N N . PHE A 1 116 ? 5.187 -5.641 -0.232 1.00 96.31 116 PHE A N 1
ATOM 897 C CA . PHE A 1 116 ? 6.629 -5.805 -0.305 1.00 96.31 116 PHE A CA 1
ATOM 898 C C . PHE A 1 116 ? 6.972 -6.421 -1.656 1.00 96.31 116 PHE A C 1
ATOM 900 O O . PHE A 1 116 ? 6.679 -7.595 -1.909 1.00 96.31 116 PHE A O 1
ATOM 907 N N . ASP A 1 117 ? 7.596 -5.631 -2.519 1.00 93.06 117 ASP A N 1
ATOM 908 C CA . ASP A 1 117 ? 8.005 -6.075 -3.843 1.00 93.06 117 ASP A CA 1
ATOM 909 C C . ASP A 1 117 ? 9.531 -6.160 -3.943 1.00 93.06 117 ASP A C 1
ATOM 911 O O . ASP A 1 117 ? 10.265 -5.218 -3.643 1.00 93.06 117 ASP A O 1
ATOM 915 N N . TRP A 1 118 ? 10.000 -7.330 -4.364 1.00 91.00 118 TRP A N 1
ATOM 916 C CA . TRP A 1 118 ? 11.412 -7.662 -4.465 1.00 91.00 118 TRP A CA 1
ATOM 917 C C . TRP A 1 118 ? 11.744 -8.123 -5.883 1.00 91.00 118 TRP A C 1
ATOM 919 O O . TRP A 1 118 ? 10.884 -8.670 -6.582 1.00 91.00 118 TRP A O 1
ATOM 929 N N . PRO A 1 119 ? 12.993 -7.940 -6.345 1.00 86.06 119 PRO A N 1
ATOM 930 C CA . PRO A 1 119 ? 13.434 -8.419 -7.647 1.00 86.06 119 PRO A CA 1
ATOM 931 C C . PRO A 1 119 ? 13.517 -9.947 -7.625 1.00 86.06 119 PRO A C 1
ATOM 933 O O . PRO A 1 119 ? 14.578 -10.544 -7.456 1.00 86.06 119 PRO A O 1
ATOM 936 N N . SER A 1 120 ? 12.367 -10.590 -7.810 1.00 73.25 120 SER A N 1
ATOM 937 C CA . SER A 1 120 ? 12.197 -12.044 -7.821 1.00 73.25 120 SER A CA 1
ATOM 938 C C . SER A 1 120 ? 12.717 -12.695 -9.104 1.00 73.25 120 SER A C 1
ATOM 940 O O . SER A 1 120 ? 12.104 -13.634 -9.612 1.00 73.25 120 SER A O 1
ATOM 942 N N . LYS A 1 121 ? 13.839 -12.185 -9.645 1.00 67.31 121 LYS A N 1
ATOM 943 C CA . LYS A 1 121 ? 14.513 -12.735 -10.825 1.00 67.31 121 LYS A CA 1
ATOM 944 C C . LYS A 1 121 ? 14.618 -14.240 -10.657 1.00 67.31 121 LYS A C 1
ATOM 946 O O . LYS A 1 121 ? 14.999 -14.715 -9.588 1.00 67.31 121 LYS A O 1
ATOM 951 N N . GLY A 1 122 ? 14.273 -14.952 -11.724 1.00 50.94 122 GLY A N 1
ATOM 952 C CA . GLY A 1 122 ? 14.224 -16.400 -11.797 1.00 50.94 122 GLY A CA 1
ATOM 953 C C . GLY A 1 122 ? 15.577 -17.109 -11.629 1.00 50.94 122 GLY A C 1
ATOM 954 O O . GLY A 1 122 ? 15.892 -18.002 -12.412 1.00 50.94 122 GLY A O 1
ATOM 955 N N . ASN A 1 123 ? 16.401 -16.720 -10.656 1.00 44.16 123 ASN A N 1
ATOM 956 C CA . ASN A 1 123 ? 17.652 -17.384 -10.370 1.00 44.16 123 ASN A CA 1
ATOM 957 C C . ASN A 1 123 ? 17.390 -18.552 -9.411 1.00 44.16 123 ASN A C 1
ATOM 959 O O . ASN A 1 123 ? 17.145 -18.363 -8.222 1.00 44.16 123 ASN A O 1
ATOM 963 N N . LEU A 1 124 ? 17.492 -19.764 -9.953 1.00 48.25 124 LEU A N 1
ATOM 964 C CA . LEU A 1 124 ? 17.417 -21.074 -9.290 1.00 48.25 124 LEU A CA 1
ATOM 965 C C . LEU A 1 124 ? 18.469 -21.302 -8.182 1.00 48.25 124 LEU A C 1
ATOM 967 O O . LEU A 1 124 ? 18.585 -22.406 -7.659 1.00 48.25 124 LEU A O 1
ATOM 971 N N . LEU A 1 125 ? 19.246 -20.283 -7.821 1.00 43.50 125 LEU A N 1
ATOM 972 C CA . LEU A 1 125 ? 20.356 -20.368 -6.883 1.00 43.50 125 LEU A CA 1
ATOM 973 C C . LEU A 1 125 ? 20.224 -19.279 -5.818 1.00 43.50 125 LEU A C 1
ATOM 975 O O . LEU A 1 125 ? 21.009 -18.336 -5.764 1.00 43.50 125 LEU A O 1
ATOM 979 N N . LEU A 1 126 ? 19.258 -19.445 -4.918 1.00 41.00 126 LEU A N 1
ATOM 980 C CA . LEU A 1 126 ? 19.547 -19.151 -3.521 1.00 41.00 126 LEU A CA 1
ATOM 981 C C . LEU A 1 126 ? 20.375 -20.338 -3.008 1.00 41.00 126 LEU A C 1
ATOM 983 O O . LEU A 1 126 ? 19.781 -21.351 -2.636 1.00 41.00 126 LEU A O 1
ATOM 987 N N . PRO A 1 127 ? 21.720 -20.287 -2.914 1.00 40.53 127 PRO A N 1
ATOM 988 C CA . PRO A 1 127 ? 22.288 -20.969 -1.776 1.00 40.53 127 PRO A CA 1
ATOM 989 C C . PRO A 1 127 ? 21.683 -20.252 -0.570 1.00 40.53 127 PRO A C 1
ATOM 991 O O . PRO A 1 127 ? 21.850 -19.041 -0.413 1.00 40.53 127 PRO A O 1
ATOM 994 N N . LEU A 1 128 ? 20.954 -20.989 0.264 1.00 44.97 128 LEU A N 1
ATOM 995 C CA . LEU A 1 128 ? 20.819 -20.661 1.675 1.00 44.97 128 LEU A CA 1
ATOM 996 C C . LEU A 1 128 ? 22.236 -20.417 2.220 1.00 44.97 128 LEU A C 1
ATOM 998 O O . LEU A 1 128 ? 22.882 -21.320 2.746 1.00 44.97 128 LEU A O 1
ATOM 1002 N N . ARG A 1 129 ? 22.771 -19.203 2.069 1.00 41.69 129 ARG A N 1
ATOM 1003 C CA . ARG A 1 129 ? 23.962 -18.771 2.788 1.00 41.69 129 ARG A CA 1
ATOM 1004 C C . ARG A 1 129 ? 23.491 -18.405 4.182 1.00 41.69 129 ARG A C 1
ATOM 1006 O O . ARG A 1 129 ? 23.205 -17.260 4.490 1.00 41.69 129 ARG A O 1
ATOM 1013 N N . SER A 1 130 ? 23.346 -19.470 4.964 1.00 39.91 130 SER A N 1
ATOM 1014 C CA . SER A 1 130 ? 23.822 -19.581 6.332 1.00 39.91 130 SER A CA 1
ATOM 1015 C C . SER A 1 130 ? 23.735 -18.292 7.150 1.00 39.91 130 SER A C 1
ATOM 1017 O O . SER A 1 130 ? 24.662 -17.485 7.149 1.00 39.91 130 SER A O 1
ATOM 1019 N N . PHE A 1 131 ? 22.710 -18.209 7.997 1.00 40.53 131 PHE A N 1
ATOM 1020 C CA . PHE A 1 131 ? 22.883 -17.639 9.330 1.00 40.53 131 PHE A CA 1
ATOM 1021 C C . PHE A 1 131 ? 23.944 -18.477 10.074 1.00 40.53 131 PHE A C 1
ATOM 1023 O O . PHE A 1 131 ? 23.618 -19.376 10.844 1.00 40.53 131 PHE A O 1
ATOM 1030 N N . ARG A 1 132 ? 25.235 -18.247 9.809 1.00 38.75 132 ARG A N 1
ATOM 1031 C CA . ARG A 1 132 ? 26.305 -18.598 10.749 1.00 38.75 132 ARG A CA 1
ATOM 1032 C C . ARG A 1 132 ? 27.009 -17.320 11.133 1.00 38.75 132 ARG A C 1
ATOM 1034 O O . ARG A 1 132 ? 27.285 -16.489 10.276 1.00 38.75 132 ARG A O 1
ATOM 1041 N N . GLY A 1 133 ? 27.205 -17.208 12.441 1.00 38.25 133 GLY A N 1
ATOM 1042 C CA . GLY A 1 133 ? 27.708 -16.049 13.147 1.00 38.25 133 GLY A CA 1
ATOM 1043 C C . GLY A 1 133 ? 28.891 -15.377 12.474 1.00 38.25 133 GLY A C 1
ATOM 1044 O O . GLY A 1 133 ? 29.758 -16.026 11.888 1.00 38.25 133 GLY A O 1
ATOM 1045 N N . ALA A 1 134 ? 28.911 -14.061 12.648 1.00 43.91 134 ALA A N 1
ATOM 1046 C CA . ALA A 1 134 ? 30.138 -13.304 12.768 1.00 43.91 134 ALA A CA 1
ATOM 1047 C C . ALA A 1 134 ? 31.195 -14.139 13.513 1.00 43.91 134 ALA A C 1
ATOM 1049 O O . ALA A 1 134 ? 30.974 -14.563 14.648 1.00 43.91 134 ALA A O 1
ATOM 1050 N N . GLN A 1 135 ? 32.313 -14.411 12.849 1.00 39.22 135 GLN A N 1
ATOM 1051 C CA . GLN A 1 135 ? 33.569 -14.633 13.545 1.00 39.22 135 GLN A CA 1
ATOM 1052 C C . GLN A 1 135 ? 34.347 -13.330 13.440 1.00 39.22 135 GLN A C 1
ATOM 1054 O O . GLN A 1 135 ? 34.621 -12.852 12.338 1.00 39.22 135 GLN A O 1
ATOM 1059 N N . ASP A 1 136 ? 34.612 -12.757 14.610 1.00 39.50 136 ASP A N 1
ATOM 1060 C CA . ASP A 1 136 ? 35.462 -11.594 14.816 1.00 39.50 136 ASP A CA 1
ATOM 1061 C C . ASP A 1 136 ? 36.866 -11.819 14.232 1.00 39.50 136 ASP A C 1
ATOM 1063 O O . ASP A 1 136 ? 37.391 -12.937 14.306 1.00 39.50 136 ASP A O 1
ATOM 1067 N N . PRO A 1 137 ? 37.506 -10.775 13.682 1.00 50.00 137 PRO A N 1
ATOM 1068 C CA . PRO A 1 137 ? 38.912 -10.832 13.328 1.00 50.00 137 PRO A CA 1
ATOM 1069 C C . PRO A 1 137 ? 39.779 -10.611 14.579 1.00 50.00 137 PRO A C 1
ATOM 1071 O O . PRO A 1 137 ? 39.612 -9.621 15.294 1.00 50.00 137 PRO A O 1
ATOM 1074 N N . HIS A 1 138 ? 40.717 -11.530 14.812 1.00 45.28 138 HIS A N 1
ATOM 1075 C CA . HIS A 1 138 ? 41.947 -11.262 15.561 1.00 45.28 138 HIS A CA 1
ATOM 1076 C C . HIS A 1 138 ? 43.042 -10.815 14.593 1.00 45.28 138 HIS A C 1
ATOM 1078 O O . HIS A 1 138 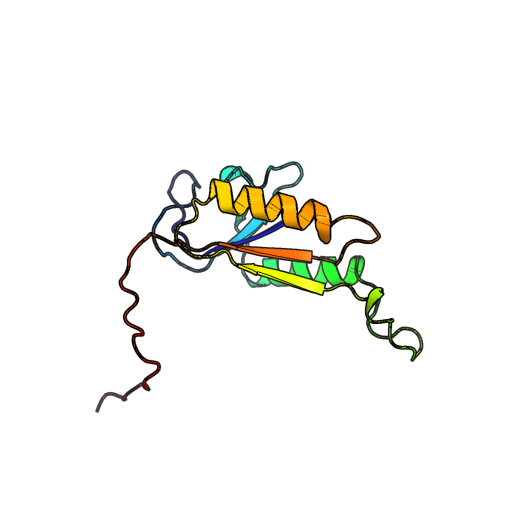? 43.114 -11.407 13.490 1.00 45.28 138 HIS A O 1
#

Secondary structure (DSSP, 8-state):
--EEEEEEEEPTTS-EEEEEEEEEEEEEPTT--TT-GGGEEEE-HHHHHHHHHHHHHHHSPPSEETT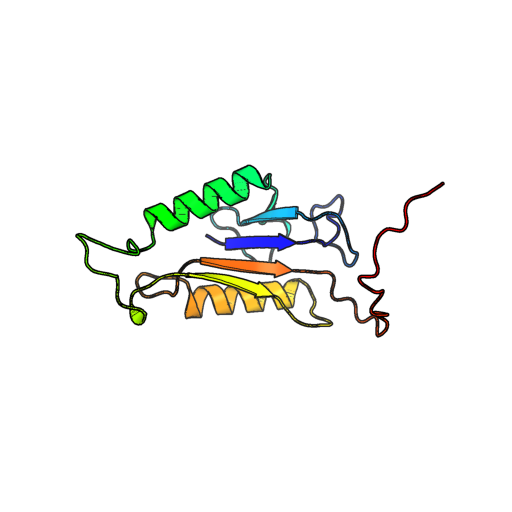EEPPTTT--EEEEEE--TT--HHHHHHHHHHHIIIIISSTTS-EEEEEEE------S----------PPP-

Sequence (138 aa):
MRWLITNRTIQENGQFGGDMGTLSYCVLRDGGTSTSAADWLPVGSDDFRKKLVEVVQNTFPPVVKDGIPTPPDEQKHVCLFVHGYNNPWSDVMTRYEKVATTLFDGPDGLGQCITFDWPSKGNLLLPLRSFRGAQDPH

InterPro domains:
  IPR010297 Protein of unknown function DUF900, hydrolase-like [PF05990] (73-125)

pLDDT: mean 86.32, std 17.14, range [38.25, 98.31]

Radius of gyration: 18.01 Å; chains: 1; bounding box: 58×32×44 Å